Protein AF-A0AAD0W9A6-F1 (afdb_monomer_lite)

Secondary structure (DSSP, 8-state):
--TTB-TTTSSBPPP-TT---TT-EEEEEEEEE-SSS-EEEEEEEEEEEEEETTEEEEEETTTEEEEEEGGGEEETTSPPHHHHHHH-B--GGGGGS--

pLDDT: mean 72.85, std 13.64, range [35.41, 90.69]

Foldseek 3Di:
DQPQQDPVPRFGAADPLPPDDQFFKKKFWDWDDPDPPDIDTDIFIFGFHDDDDQWTFTQTVPPGTDTDGSVRIDGPSGDHPVSCVVRPHDPVVVVPPDD

Structure (mmCIF, N/CA/C/O backbone):
data_AF-A0AAD0W9A6-F1
#
_entry.id   AF-A0AAD0W9A6-F1
#
loop_
_atom_site.group_PDB
_atom_site.id
_atom_site.type_symbol
_atom_site.label_atom_id
_atom_site.label_alt_id
_atom_site.label_comp_id
_atom_site.label_asym_id
_atom_site.label_entity_id
_atom_site.label_seq_id
_atom_site.pdbx_PDB_ins_code
_atom_site.Cartn_x
_atom_site.Cartn_y
_atom_site.Cartn_z
_atom_site.occupancy
_atom_site.B_iso_or_equiv
_atom_site.auth_seq_id
_atom_site.auth_comp_id
_atom_site.auth_asym_id
_atom_site.auth_atom_id
_atom_site.pdbx_PDB_model_num
ATOM 1 N N . MET A 1 1 ? -6.592 0.400 17.517 1.00 37.47 1 MET A N 1
ATOM 2 C CA . MET A 1 1 ? -6.950 -1.034 17.625 1.00 37.47 1 MET A CA 1
ATOM 3 C C . MET A 1 1 ? -6.913 -1.582 16.213 1.00 37.47 1 MET A C 1
ATOM 5 O O . MET A 1 1 ? -7.540 -0.976 15.364 1.00 37.47 1 MET A O 1
ATOM 9 N N . SER A 1 2 ? -6.096 -2.601 15.935 1.00 46.78 2 SER A N 1
ATOM 10 C CA . SER A 1 2 ? -5.736 -3.013 14.569 1.00 46.78 2 SER A CA 1
ATOM 11 C C . SER A 1 2 ? -6.962 -3.466 13.767 1.00 46.78 2 SER A C 1
ATOM 13 O O . SER A 1 2 ? -7.383 -4.613 13.912 1.00 46.78 2 SER A O 1
ATOM 15 N N . GLU A 1 3 ? -7.512 -2.597 12.914 1.00 55.97 3 GLU A N 1
ATOM 16 C CA . GLU A 1 3 ? -8.711 -2.869 12.097 1.00 55.97 3 GLU A CA 1
ATOM 17 C C . GLU A 1 3 ? -8.556 -4.122 11.215 1.00 55.97 3 GLU A C 1
ATOM 19 O O . GLU A 1 3 ? -9.522 -4.805 10.872 1.00 55.97 3 GLU A O 1
ATOM 24 N N . TYR A 1 4 ? -7.311 -4.500 10.930 1.00 60.06 4 TYR A N 1
ATOM 25 C CA . TYR A 1 4 ? -6.966 -5.658 10.118 1.00 60.06 4 TYR A CA 1
ATOM 26 C C . TYR A 1 4 ? -6.821 -6.962 10.904 1.00 60.06 4 TYR A C 1
ATOM 28 O O . TYR A 1 4 ? -6.659 -8.005 10.278 1.00 60.06 4 TYR A O 1
ATOM 36 N N . LYS A 1 5 ? -6.860 -6.971 12.244 1.00 60.22 5 LYS A N 1
ATOM 37 C CA . LYS A 1 5 ? -6.712 -8.215 13.019 1.00 60.22 5 LYS A CA 1
ATOM 38 C C . LYS A 1 5 ? -8.075 -8.873 13.237 1.00 60.22 5 LYS A C 1
ATOM 40 O O . LYS A 1 5 ? -8.961 -8.329 13.883 1.00 60.22 5 LYS A O 1
ATOM 45 N N . CYS A 1 6 ? -8.229 -10.080 12.708 1.00 62.59 6 CYS A N 1
ATOM 46 C CA . CYS A 1 6 ? -9.359 -10.959 12.976 1.00 62.59 6 CYS A CA 1
ATOM 47 C C . CYS A 1 6 ? -9.346 -11.365 14.453 1.00 62.59 6 CYS A C 1
ATOM 49 O O . CYS A 1 6 ? -8.413 -12.031 14.900 1.00 62.59 6 CYS A O 1
ATOM 51 N N . THR A 1 7 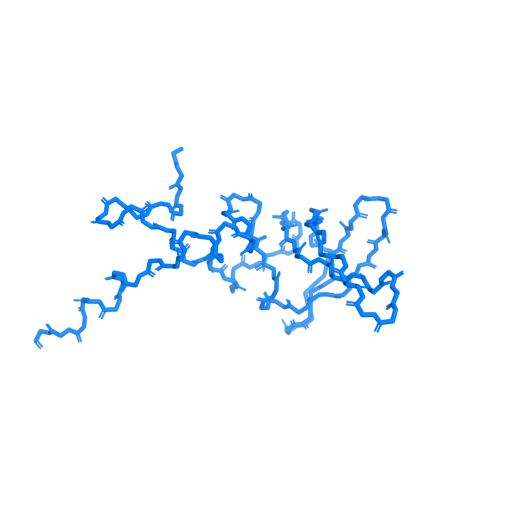? -10.378 -10.997 15.205 1.00 63.75 7 THR A N 1
ATOM 52 C CA . THR A 1 7 ? -10.584 -11.454 16.589 1.00 63.75 7 THR A CA 1
ATOM 53 C C . THR A 1 7 ? -10.914 -12.942 16.672 1.00 63.75 7 THR A C 1
ATOM 55 O O . THR A 1 7 ? -10.536 -13.587 17.640 1.00 63.75 7 THR A O 1
ATOM 58 N N . ASP A 1 8 ? -11.539 -13.496 15.633 1.00 63.56 8 ASP A N 1
ATOM 59 C CA . ASP A 1 8 ? -11.987 -14.894 15.585 1.00 63.56 8 ASP A CA 1
ATOM 60 C C . ASP A 1 8 ? -10.838 -15.891 15.347 1.00 63.56 8 ASP A C 1
ATOM 62 O O . ASP A 1 8 ? -10.837 -17.023 15.814 1.00 63.56 8 ASP A O 1
ATOM 66 N N . CYS A 1 9 ? -9.816 -15.451 14.616 1.00 63.06 9 CYS A N 1
ATOM 67 C CA . CYS A 1 9 ? -8.774 -16.320 14.083 1.00 63.06 9 CYS A CA 1
ATOM 68 C C . CYS A 1 9 ? -7.352 -15.814 14.321 1.00 63.06 9 CYS A C 1
ATOM 70 O O . CYS A 1 9 ? -6.393 -16.461 13.908 1.00 63.06 9 CYS A O 1
ATOM 72 N N . GLY A 1 10 ? -7.198 -14.633 14.925 1.00 63.16 10 GLY A N 1
ATOM 73 C CA . GLY A 1 10 ? -5.910 -13.998 15.213 1.00 63.16 10 GLY A CA 1
ATOM 74 C C . GLY A 1 10 ? -5.112 -13.538 13.985 1.00 63.16 10 GLY A C 1
ATOM 75 O O . GLY A 1 10 ? -4.085 -12.884 14.157 1.00 63.16 10 GLY A O 1
ATOM 76 N N . LYS A 1 11 ? -5.573 -13.856 12.767 1.00 66.56 11 LYS A N 1
ATOM 77 C CA . LYS A 1 11 ? -4.910 -13.562 11.484 1.00 66.56 11 LYS A CA 1
ATOM 78 C C . LYS A 1 11 ? -5.281 -12.188 10.934 1.00 66.56 11 LYS A C 1
ATOM 80 O O . LYS A 1 11 ? -6.237 -11.562 11.385 1.00 66.56 11 LYS A O 1
ATOM 85 N N . TYR A 1 12 ? -4.569 -11.743 9.904 1.00 67.44 12 TYR A N 1
ATOM 86 C CA . TYR A 1 12 ? -4.826 -10.449 9.280 1.00 67.44 12 TYR A CA 1
ATOM 87 C C . TYR A 1 12 ? -5.810 -10.544 8.105 1.00 67.44 12 TYR A C 1
ATOM 89 O O . TYR A 1 12 ? -5.627 -11.358 7.198 1.00 67.44 12 TYR A O 1
ATOM 97 N N . LYS A 1 13 ? -6.868 -9.728 8.113 1.00 67.19 13 LYS A N 1
ATOM 98 C CA . LYS A 1 13 ? -7.814 -9.560 6.998 1.00 67.19 13 LYS A CA 1
ATOM 99 C C . LYS A 1 13 ? -7.110 -8.859 5.850 1.00 67.19 13 LYS A C 1
ATOM 101 O O . LYS A 1 13 ? -6.479 -7.843 6.094 1.00 67.19 13 LYS A O 1
ATOM 106 N N . GLN A 1 14 ? -7.220 -9.373 4.623 1.00 62.81 14 GLN A N 1
ATOM 107 C CA . GLN A 1 14 ? -6.641 -8.677 3.473 1.00 62.81 14 GLN A CA 1
ATOM 108 C C . GLN A 1 14 ? -7.207 -7.255 3.393 1.00 62.81 14 GLN A C 1
ATOM 110 O O . GLN A 1 14 ? -8.409 -7.081 3.589 1.00 62.81 14 GLN A O 1
ATOM 115 N N . PRO A 1 15 ? -6.364 -6.246 3.130 1.00 65.25 15 PRO A N 1
ATOM 116 C CA . PRO A 1 15 ? -6.857 -4.890 3.030 1.00 65.25 15 PRO A CA 1
ATOM 117 C C . PRO A 1 15 ? -7.742 -4.741 1.797 1.00 65.25 15 PRO A C 1
ATOM 119 O O . PRO A 1 15 ? -7.473 -5.356 0.762 1.00 65.25 15 PRO A O 1
ATOM 122 N N . ASP A 1 16 ? -8.764 -3.896 1.899 1.00 64.62 16 ASP A N 1
ATOM 123 C CA . ASP A 1 16 ? -9.586 -3.479 0.766 1.00 64.62 16 ASP A CA 1
ATOM 124 C C . ASP A 1 16 ? -8.733 -2.656 -0.211 1.00 64.62 16 ASP A C 1
ATOM 126 O O . ASP A 1 16 ? -8.497 -1.464 -0.028 1.00 64.62 16 ASP A O 1
ATOM 130 N N . ARG A 1 17 ? -8.245 -3.311 -1.269 1.00 67.50 17 ARG A N 1
ATOM 131 C CA . ARG A 1 17 ? -7.380 -2.710 -2.306 1.00 67.50 17 ARG A CA 1
ATOM 132 C C . ARG A 1 17 ? -8.150 -1.912 -3.366 1.00 67.50 17 ARG A C 1
ATOM 134 O O . ARG A 1 17 ? -7.580 -1.522 -4.379 1.00 67.50 17 ARG A O 1
ATOM 141 N N . THR A 1 18 ? -9.454 -1.745 -3.188 1.00 63.66 18 THR A N 1
ATOM 142 C CA . THR A 1 18 ? -10.377 -1.072 -4.119 1.00 63.66 18 THR A CA 1
ATOM 143 C C . THR A 1 18 ? -10.809 0.307 -3.633 1.00 63.66 18 THR A C 1
ATOM 145 O O . THR A 1 18 ? -11.387 1.056 -4.409 1.00 63.66 18 THR A O 1
ATOM 148 N N . LYS A 1 19 ? -10.512 0.668 -2.379 1.00 68.31 19 LYS A N 1
ATOM 149 C CA . LYS A 1 19 ? -10.904 1.949 -1.767 1.00 68.31 19 LYS A CA 1
ATOM 150 C C . LYS A 1 19 ? -9.778 2.987 -1.754 1.00 68.31 19 LYS A C 1
ATOM 152 O O . LYS A 1 19 ? -9.773 3.874 -0.910 1.00 68.31 19 LYS A O 1
ATOM 157 N N . PHE A 1 20 ? -8.805 2.862 -2.652 1.00 79.50 20 PHE A N 1
ATOM 158 C CA . PHE A 1 20 ? -7.719 3.832 -2.741 1.00 79.50 20 PHE A CA 1
ATOM 159 C C . PHE A 1 20 ? -8.226 5.144 -3.336 1.00 79.50 20 PHE A C 1
ATOM 161 O O . PHE A 1 20 ? -8.855 5.132 -4.393 1.00 79.50 20 PHE A O 1
ATOM 168 N N . SER A 1 21 ? -7.916 6.262 -2.683 1.00 81.25 21 SER A N 1
ATOM 169 C CA . SER A 1 21 ? -8.175 7.607 -3.194 1.00 81.25 21 SER A CA 1
ATOM 170 C C . SER A 1 21 ? -6.861 8.368 -3.405 1.00 81.25 21 SER A C 1
ATOM 172 O O . SER A 1 21 ? -5.861 8.101 -2.728 1.00 81.25 21 SER A O 1
ATOM 174 N N . PRO A 1 22 ? -6.810 9.326 -4.351 1.00 85.25 22 PRO A N 1
ATOM 175 C CA . PRO A 1 22 ? -5.669 10.223 -4.455 1.00 85.25 22 PRO A CA 1
ATOM 176 C C . PRO A 1 22 ? -5.503 10.984 -3.138 1.00 85.25 22 PRO A C 1
ATOM 178 O O . PRO A 1 22 ? -6.440 11.583 -2.617 1.00 85.25 22 PRO A O 1
ATOM 181 N N . GLY A 1 23 ? -4.296 10.935 -2.589 1.00 83.94 23 GLY A N 1
ATOM 182 C CA . GLY A 1 23 ? -3.961 11.493 -1.290 1.00 83.94 23 GLY A CA 1
ATOM 183 C C . GLY A 1 23 ? -3.829 10.471 -0.156 1.00 83.94 23 GLY A C 1
ATOM 184 O O . GLY A 1 23 ? -3.300 10.835 0.893 1.00 83.94 23 GLY A O 1
ATOM 185 N N . ASP A 1 24 ? -4.217 9.212 -0.357 1.00 83.12 24 ASP A N 1
ATOM 186 C CA . ASP A 1 24 ? -4.004 8.164 0.644 1.00 83.12 24 ASP A CA 1
ATOM 187 C C . ASP A 1 24 ? -2.532 7.756 0.754 1.00 83.12 24 ASP A C 1
ATOM 189 O O . ASP A 1 24 ? -1.788 7.720 -0.236 1.00 83.12 24 ASP A O 1
ATOM 193 N N . THR A 1 25 ? -2.118 7.405 1.973 1.00 84.75 25 THR A N 1
ATOM 194 C CA . THR A 1 25 ? -0.790 6.848 2.238 1.00 84.75 25 THR A CA 1
ATOM 195 C C . THR A 1 25 ? -0.825 5.330 2.127 1.00 84.75 25 THR A C 1
ATOM 197 O O . THR A 1 25 ? -1.584 4.634 2.804 1.00 84.75 25 THR A O 1
ATOM 200 N N . VAL A 1 26 ? 0.036 4.805 1.265 1.00 86.44 26 VAL A N 1
ATOM 201 C CA . VAL A 1 26 ? 0.113 3.391 0.915 1.00 86.44 26 VAL A CA 1
ATOM 202 C C . VAL A 1 26 ? 1.546 2.888 1.022 1.00 86.44 26 VAL A C 1
ATOM 204 O O . VAL A 1 26 ? 2.521 3.585 0.736 1.00 86.44 26 VAL A O 1
ATOM 207 N N . THR A 1 27 ? 1.684 1.634 1.418 1.00 83.94 27 THR A N 1
ATOM 208 C CA . THR A 1 27 ? 2.920 0.869 1.390 1.00 83.94 27 THR A CA 1
ATOM 209 C C . THR A 1 27 ? 2.915 -0.141 0.250 1.00 83.94 27 THR A C 1
ATOM 211 O O . THR A 1 27 ? 1.913 -0.779 -0.064 1.00 83.94 27 THR A O 1
ATOM 214 N N . PHE A 1 28 ? 4.070 -0.318 -0.383 1.00 83.38 28 PHE A N 1
ATOM 215 C CA . PHE A 1 28 ? 4.285 -1.356 -1.382 1.00 83.38 28 PHE A CA 1
ATOM 216 C C . PHE A 1 28 ? 5.674 -1.966 -1.250 1.00 83.38 28 PHE A C 1
ATOM 218 O O . PHE A 1 28 ? 6.634 -1.326 -0.817 1.00 83.38 28 PHE A O 1
ATOM 225 N N . SER A 1 29 ? 5.794 -3.231 -1.642 1.00 81.69 29 SER A N 1
ATOM 226 C CA . SER A 1 29 ? 7.082 -3.909 -1.741 1.00 81.69 29 SER A CA 1
ATOM 227 C C . SER A 1 29 ? 7.706 -3.642 -3.106 1.00 81.69 29 SER A C 1
ATOM 229 O O . SER A 1 29 ? 7.145 -4.001 -4.142 1.00 81.69 29 SER A O 1
ATOM 231 N N . MET A 1 30 ? 8.892 -3.051 -3.104 1.00 81.06 30 MET A N 1
ATOM 232 C CA . MET A 1 30 ? 9.706 -2.848 -4.288 1.00 81.06 30 MET A CA 1
ATOM 233 C C . MET A 1 30 ? 10.873 -3.831 -4.261 1.00 81.06 30 MET A C 1
ATOM 235 O O . MET A 1 30 ? 11.729 -3.767 -3.378 1.00 81.06 30 MET A O 1
ATOM 239 N N . THR A 1 31 ? 10.918 -4.732 -5.236 1.00 80.56 31 THR A N 1
ATOM 240 C CA . THR A 1 31 ? 12.039 -5.657 -5.409 1.00 80.56 31 THR A CA 1
ATOM 241 C C . THR A 1 31 ? 13.020 -5.065 -6.407 1.00 80.56 31 THR A C 1
ATOM 243 O O . THR A 1 31 ? 12.648 -4.730 -7.529 1.00 80.56 31 THR A O 1
ATOM 246 N N . ARG A 1 32 ? 14.276 -4.909 -5.991 1.00 79.50 32 ARG A N 1
ATOM 247 C CA . ARG A 1 32 ? 15.385 -4.542 -6.872 1.00 79.50 32 ARG A CA 1
ATOM 248 C C . ARG A 1 32 ? 16.344 -5.715 -6.985 1.00 79.50 32 ARG A C 1
ATOM 250 O O . ARG A 1 32 ? 16.765 -6.255 -5.966 1.00 79.50 32 ARG A O 1
ATOM 257 N N . ALA A 1 33 ? 16.708 -6.076 -8.211 1.00 78.88 33 ALA A N 1
ATOM 258 C CA . ALA A 1 33 ? 17.816 -6.990 -8.446 1.00 78.88 33 ALA A CA 1
ATOM 259 C C . ALA A 1 33 ? 19.121 -6.308 -8.010 1.00 78.88 33 ALA A C 1
ATOM 261 O O . ALA A 1 33 ? 19.404 -5.180 -8.414 1.00 78.88 33 ALA A O 1
ATOM 262 N N . THR A 1 34 ? 19.880 -6.965 -7.141 1.00 76.81 34 THR A N 1
ATOM 263 C CA . THR A 1 34 ? 21.188 -6.504 -6.651 1.00 76.81 34 THR A CA 1
ATOM 264 C C . THR A 1 34 ? 22.346 -7.286 -7.271 1.00 76.81 34 THR A C 1
ATOM 266 O O . THR A 1 34 ? 23.494 -6.886 -7.112 1.00 76.81 34 THR A O 1
ATOM 269 N N . GLY A 1 35 ? 22.063 -8.368 -8.000 1.00 79.06 35 GLY A N 1
ATOM 270 C CA . GLY A 1 35 ? 23.051 -9.201 -8.684 1.00 79.06 35 GLY A CA 1
ATOM 271 C C . GLY A 1 35 ? 22.392 -10.242 -9.593 1.00 79.06 35 GLY A C 1
ATOM 272 O O . GLY A 1 35 ? 21.198 -10.156 -9.868 1.00 79.06 35 GLY A O 1
ATOM 273 N N . ARG A 1 36 ? 23.174 -11.233 -10.050 1.00 76.12 36 ARG A N 1
ATOM 274 C CA . ARG A 1 36 ? 22.723 -12.265 -11.007 1.00 76.12 36 ARG A CA 1
ATOM 275 C C . ARG A 1 36 ? 21.658 -13.216 -10.428 1.00 76.12 36 ARG A C 1
ATOM 277 O O . ARG A 1 36 ? 20.829 -13.687 -11.191 1.00 76.12 36 ARG A O 1
ATOM 284 N N . ASP A 1 37 ? 21.658 -13.430 -9.109 1.00 79.25 37 ASP A N 1
ATOM 285 C CA . ASP A 1 37 ? 20.686 -14.288 -8.397 1.00 79.25 37 ASP A CA 1
ATOM 286 C C . ASP A 1 37 ? 20.120 -13.636 -7.114 1.00 79.25 37 ASP A C 1
ATOM 288 O O . ASP A 1 37 ? 19.325 -14.218 -6.386 1.00 79.25 37 ASP A O 1
ATOM 292 N N . THR A 1 38 ? 20.512 -12.393 -6.804 1.00 76.50 38 THR A N 1
ATOM 293 C CA . THR A 1 38 ? 20.079 -11.719 -5.571 1.00 76.50 38 THR A CA 1
ATOM 294 C C . THR A 1 38 ? 19.046 -10.643 -5.863 1.00 76.50 38 THR A C 1
ATOM 296 O O . THR A 1 38 ? 19.284 -9.695 -6.617 1.00 76.50 38 THR A O 1
ATOM 299 N N . ALA A 1 39 ? 17.888 -10.769 -5.221 1.00 79.25 39 ALA A N 1
ATOM 300 C CA . ALA A 1 39 ? 16.815 -9.793 -5.270 1.00 79.25 39 ALA A CA 1
ATOM 301 C C . ALA A 1 39 ? 16.563 -9.242 -3.865 1.00 79.25 39 ALA A C 1
ATOM 303 O O . ALA A 1 39 ? 16.270 -9.982 -2.927 1.00 79.25 39 ALA A O 1
ATOM 304 N N . ARG A 1 40 ? 16.663 -7.921 -3.713 1.00 78.69 40 ARG A N 1
ATOM 305 C CA . ARG A 1 40 ? 16.358 -7.233 -2.462 1.00 78.69 40 ARG A CA 1
ATOM 306 C C . ARG A 1 40 ? 14.969 -6.626 -2.539 1.00 78.69 40 ARG A C 1
ATOM 308 O O . ARG A 1 40 ? 14.739 -5.654 -3.257 1.00 78.69 40 ARG A O 1
ATOM 315 N N . SER A 1 41 ? 14.057 -7.184 -1.758 1.00 76.75 41 SER A N 1
ATOM 316 C CA . SER A 1 41 ? 12.725 -6.625 -1.546 1.00 76.75 41 SER A CA 1
ATOM 317 C C . SER A 1 41 ? 12.767 -5.614 -0.403 1.00 76.75 41 SER A C 1
ATOM 319 O O . SER A 1 41 ? 13.192 -5.931 0.704 1.00 76.75 41 SER A O 1
ATOM 321 N N . MET A 1 42 ? 12.348 -4.381 -0.672 1.00 78.25 42 MET A N 1
ATOM 322 C CA . MET A 1 42 ? 12.206 -3.319 0.323 1.00 78.25 42 MET A CA 1
ATOM 323 C C . MET A 1 42 ? 10.752 -2.879 0.389 1.00 78.25 42 MET A C 1
ATOM 325 O O . MET A 1 42 ? 10.128 -2.668 -0.647 1.00 78.25 42 MET A O 1
ATOM 329 N N . LEU A 1 43 ? 10.228 -2.671 1.593 1.00 80.25 43 LEU A N 1
ATOM 330 C CA . LEU A 1 43 ? 8.976 -1.940 1.753 1.00 80.25 43 LEU A CA 1
ATOM 331 C C . LEU A 1 43 ? 9.232 -0.444 1.587 1.00 80.25 43 LEU A C 1
ATOM 333 O O . LEU A 1 43 ? 10.202 0.107 2.115 1.00 80.25 43 LEU A O 1
ATOM 337 N N . LYS A 1 44 ? 8.368 0.202 0.815 1.00 83.88 44 LYS A N 1
ATOM 338 C CA . LYS A 1 44 ? 8.350 1.641 0.603 1.00 83.88 44 LYS A CA 1
ATOM 339 C C . LYS A 1 44 ? 6.972 2.169 0.942 1.00 83.88 44 LYS A C 1
ATOM 341 O O . LYS A 1 44 ? 5.976 1.569 0.556 1.00 83.88 44 LYS A O 1
ATOM 346 N N . THR A 1 45 ? 6.952 3.300 1.627 1.00 85.44 45 THR A N 1
ATOM 347 C CA . THR A 1 45 ? 5.745 4.071 1.911 1.00 85.44 45 THR A CA 1
ATOM 348 C C . THR A 1 45 ? 5.712 5.269 0.974 1.00 85.44 45 THR A C 1
ATOM 350 O O . THR A 1 45 ? 6.742 5.912 0.744 1.00 85.44 45 THR A O 1
ATOM 353 N N . GLY A 1 46 ? 4.547 5.565 0.418 1.00 87.75 46 GLY A N 1
ATOM 354 C CA . GLY A 1 46 ? 4.331 6.726 -0.428 1.00 87.75 46 GLY A CA 1
ATOM 355 C C . GLY A 1 46 ? 2.869 7.146 -0.440 1.00 87.75 46 GLY A C 1
ATOM 356 O O . GLY A 1 46 ? 2.010 6.458 0.101 1.00 87.75 46 GLY A O 1
ATOM 357 N N . LYS A 1 47 ? 2.599 8.295 -1.049 1.00 90.00 47 LYS A N 1
ATOM 358 C CA . LYS A 1 47 ? 1.258 8.876 -1.142 1.00 90.00 47 LYS A CA 1
ATOM 359 C C . LYS A 1 47 ? 0.732 8.736 -2.562 1.00 90.00 47 LYS A C 1
ATOM 361 O O . LYS A 1 47 ? 1.492 8.963 -3.502 1.00 90.00 47 LYS A O 1
ATOM 366 N N . ILE A 1 48 ? -0.528 8.365 -2.738 1.00 89.31 48 ILE A N 1
ATOM 367 C CA . ILE A 1 48 ? -1.129 8.278 -4.070 1.00 89.31 48 ILE A CA 1
ATOM 368 C C . ILE A 1 48 ? -1.281 9.692 -4.640 1.00 89.31 48 ILE A C 1
ATOM 370 O O . ILE A 1 48 ? -1.912 10.538 -4.016 1.00 89.31 48 ILE A O 1
ATOM 374 N N . 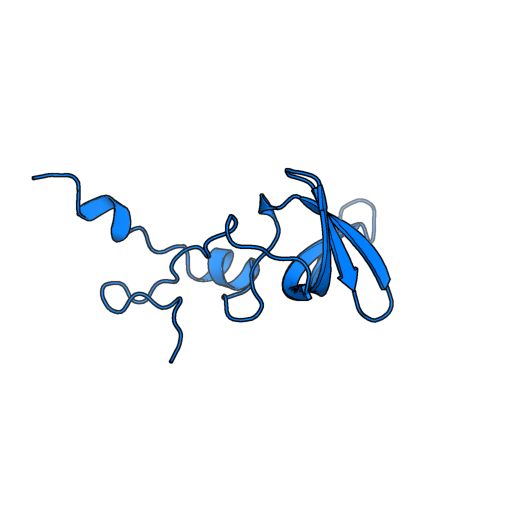GLU A 1 49 ? -0.713 9.947 -5.817 1.00 89.31 49 GLU A N 1
ATOM 375 C CA . GLU A 1 49 ? -0.945 11.185 -6.578 1.00 89.31 49 GLU A CA 1
ATOM 376 C C . GLU A 1 49 ? -2.093 10.994 -7.570 1.00 89.31 49 GLU A C 1
ATOM 378 O O . GLU A 1 49 ? -2.959 11.855 -7.681 1.00 89.31 49 GLU A O 1
ATOM 383 N N . GLN A 1 50 ? -2.108 9.862 -8.281 1.00 87.25 50 GLN A N 1
ATOM 384 C CA . GLN A 1 50 ? -3.058 9.607 -9.362 1.00 87.25 50 GLN A CA 1
ATOM 385 C C . GLN A 1 50 ? -3.420 8.124 -9.433 1.00 87.25 50 GLN A C 1
ATOM 387 O O . GLN A 1 50 ? -2.598 7.258 -9.131 1.00 87.25 50 GLN A O 1
ATOM 392 N N . ILE A 1 51 ? -4.655 7.843 -9.839 1.00 86.19 51 ILE A N 1
ATOM 393 C CA . ILE A 1 51 ? -5.185 6.495 -10.042 1.00 86.19 51 ILE A CA 1
ATOM 394 C C . ILE A 1 51 ? -5.623 6.406 -11.501 1.00 86.19 51 ILE A C 1
ATOM 396 O O . ILE A 1 51 ? -6.520 7.135 -11.914 1.00 86.19 51 ILE A O 1
ATOM 400 N N . ASP A 1 52 ? -4.978 5.528 -12.261 1.00 87.19 52 ASP A N 1
ATOM 401 C CA . ASP A 1 52 ? -5.269 5.245 -13.663 1.00 87.19 52 ASP A CA 1
ATOM 402 C C . ASP A 1 52 ? -5.704 3.776 -13.786 1.00 87.19 52 ASP A C 1
ATOM 404 O O . ASP A 1 52 ? -4.912 2.863 -14.033 1.00 87.19 52 ASP A O 1
ATOM 408 N N . GLY A 1 53 ? -6.976 3.527 -13.463 1.00 83.88 53 GLY A N 1
ATOM 409 C CA . GLY A 1 53 ? -7.545 2.179 -13.420 1.00 83.88 53 GLY A CA 1
ATOM 410 C C . GLY A 1 53 ? -6.789 1.246 -12.466 1.00 83.88 53 GLY A C 1
ATOM 411 O O . GLY A 1 53 ? -6.890 1.367 -11.244 1.00 83.88 53 GLY A O 1
ATOM 412 N N . ASP A 1 54 ? -6.046 0.289 -13.026 1.00 84.62 54 ASP A N 1
ATOM 413 C CA . ASP A 1 54 ? -5.256 -0.689 -12.270 1.00 84.62 54 ASP A CA 1
ATOM 414 C C . ASP A 1 54 ? -3.845 -0.211 -11.897 1.00 84.62 54 ASP A C 1
ATOM 416 O O . ASP A 1 54 ? -3.196 -0.816 -11.033 1.00 84.62 54 ASP A O 1
ATOM 420 N N . ILE A 1 55 ? -3.370 0.874 -12.513 1.00 87.50 55 ILE A N 1
ATOM 421 C CA . ILE A 1 55 ? -2.062 1.468 -12.250 1.00 87.50 55 ILE A CA 1
ATOM 422 C C . ILE A 1 55 ? -2.250 2.701 -11.372 1.00 87.50 55 ILE A C 1
ATOM 424 O O . ILE A 1 55 ? -3.009 3.613 -11.677 1.00 87.50 55 ILE A O 1
ATOM 428 N N . ILE A 1 56 ? -1.540 2.736 -10.251 1.00 88.12 56 ILE A N 1
ATOM 429 C CA . ILE A 1 56 ? -1.607 3.831 -9.292 1.00 88.12 56 ILE A CA 1
ATOM 430 C C . ILE A 1 56 ? -0.238 4.497 -9.224 1.00 88.12 56 ILE A C 1
ATOM 432 O O . ILE A 1 56 ? 0.780 3.848 -8.970 1.00 88.12 56 ILE A O 1
ATOM 436 N N . THR A 1 57 ? -0.212 5.809 -9.425 1.00 89.56 57 THR A N 1
ATOM 437 C CA . THR A 1 57 ? 0.991 6.626 -9.310 1.00 89.56 57 THR A CA 1
ATOM 438 C C . THR A 1 57 ? 1.177 7.025 -7.857 1.00 89.56 57 THR A C 1
ATOM 440 O O . THR A 1 57 ? 0.443 7.850 -7.315 1.00 89.56 57 THR A O 1
ATOM 443 N N . VAL A 1 58 ? 2.185 6.440 -7.217 1.00 89.75 58 VAL A N 1
ATOM 444 C CA . VAL A 1 58 ? 2.527 6.669 -5.815 1.00 89.75 58 VAL A CA 1
ATOM 445 C C . VAL A 1 58 ? 3.801 7.500 -5.721 1.00 89.75 58 VAL A C 1
ATOM 447 O O . VAL A 1 58 ? 4.865 7.108 -6.199 1.00 89.75 58 VAL A O 1
ATOM 450 N N . LYS A 1 59 ? 3.723 8.644 -5.050 1.00 90.69 59 LYS A N 1
ATOM 451 C CA . LYS A 1 59 ? 4.865 9.494 -4.722 1.00 90.69 59 LYS A CA 1
ATOM 452 C C . LYS A 1 59 ? 5.575 8.963 -3.491 1.00 90.69 59 LYS A C 1
ATOM 454 O O . LYS A 1 59 ? 5.071 9.038 -2.372 1.00 90.69 59 LYS A O 1
ATOM 459 N N . VAL A 1 60 ? 6.777 8.443 -3.696 1.00 87.50 60 VAL A N 1
ATOM 460 C CA . VAL A 1 60 ? 7.630 7.937 -2.624 1.00 87.50 60 VAL A CA 1
ATOM 461 C C . VAL A 1 60 ? 8.625 9.008 -2.209 1.00 87.50 60 VAL A C 1
ATOM 463 O O . VAL A 1 60 ? 9.352 9.565 -3.041 1.00 87.50 60 VAL A O 1
ATOM 466 N N . ALA A 1 61 ? 8.725 9.242 -0.901 1.00 77.56 61 ALA A N 1
ATOM 467 C CA . ALA A 1 61 ? 9.749 10.114 -0.345 1.00 77.56 61 ALA A CA 1
ATOM 468 C C . ALA A 1 61 ? 11.145 9.640 -0.796 1.00 77.56 61 ALA A C 1
ATOM 470 O O . ALA A 1 61 ? 11.513 8.477 -0.613 1.00 77.56 61 ALA A O 1
ATOM 471 N N . ARG A 1 62 ? 11.930 10.549 -1.391 1.00 78.62 62 ARG A N 1
ATOM 472 C CA . ARG A 1 62 ? 13.286 10.316 -1.941 1.00 78.62 62 ARG A CA 1
ATOM 473 C C . ARG A 1 62 ? 13.388 9.491 -3.238 1.00 78.62 62 ARG A C 1
ATOM 475 O O . ARG A 1 62 ? 14.497 9.341 -3.736 1.00 78.62 62 ARG A O 1
ATOM 482 N N . LEU A 1 63 ? 12.294 8.955 -3.793 1.00 80.50 63 LEU A N 1
ATOM 483 C CA . LEU A 1 63 ? 12.308 8.204 -5.069 1.00 80.50 63 LEU A CA 1
ATOM 484 C C . LEU A 1 63 ? 11.448 8.826 -6.180 1.00 80.50 63 LEU A C 1
ATOM 486 O O . LEU A 1 63 ? 11.587 8.414 -7.331 1.00 80.50 63 LEU A O 1
ATOM 490 N N . GLY A 1 64 ? 10.595 9.798 -5.849 1.00 86.44 64 GLY A N 1
ATOM 491 C CA . GLY A 1 64 ? 9.687 10.440 -6.799 1.00 86.44 64 GLY A CA 1
ATOM 492 C C . GLY A 1 64 ? 8.412 9.630 -7.040 1.00 86.44 64 GLY A C 1
ATOM 493 O O . GLY A 1 64 ? 8.064 8.750 -6.250 1.00 86.44 64 GLY A O 1
ATOM 494 N N . ALA A 1 65 ? 7.705 9.956 -8.120 1.00 87.62 65 ALA A N 1
ATOM 495 C CA . ALA A 1 65 ? 6.508 9.240 -8.543 1.00 87.62 65 ALA A CA 1
ATOM 496 C C . ALA A 1 65 ? 6.871 7.857 -9.109 1.00 87.62 65 ALA A C 1
ATOM 498 O O . ALA A 1 65 ? 7.807 7.711 -9.901 1.00 87.62 65 ALA A O 1
ATOM 499 N N . LYS A 1 66 ? 6.144 6.830 -8.670 1.00 87.56 66 LYS A N 1
ATOM 500 C CA . LYS A 1 66 ? 6.276 5.452 -9.134 1.00 87.56 66 LYS A CA 1
ATOM 501 C C . LYS A 1 66 ? 4.913 4.876 -9.452 1.00 87.56 66 LYS A C 1
ATOM 503 O O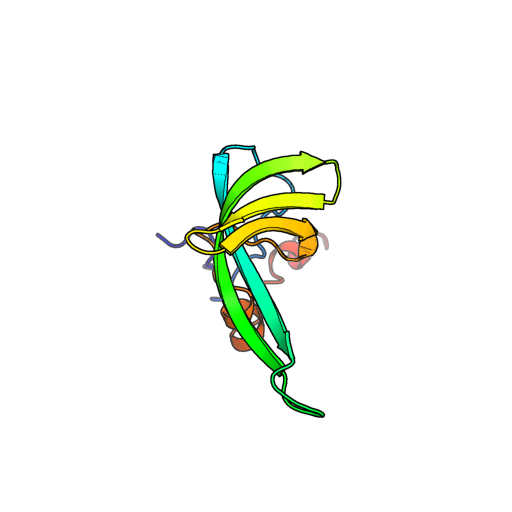 . LYS A 1 66 ? 4.027 4.879 -8.608 1.00 87.56 66 LYS A O 1
ATOM 508 N N . GLU A 1 67 ? 4.794 4.335 -10.650 1.00 88.69 67 GLU A N 1
ATOM 509 C CA . GLU A 1 67 ? 3.631 3.575 -11.080 1.00 88.69 67 GLU A CA 1
ATOM 510 C C . GLU A 1 67 ? 3.687 2.183 -10.454 1.00 88.69 67 GLU A C 1
ATOM 512 O O . GLU A 1 67 ? 4.666 1.441 -10.594 1.00 88.69 67 GLU A O 1
ATOM 517 N N . VAL A 1 68 ? 2.648 1.845 -9.701 1.00 85.62 68 VAL A N 1
ATOM 518 C CA . VAL A 1 68 ? 2.524 0.574 -8.997 1.00 85.62 68 VAL A CA 1
ATOM 519 C C . VAL A 1 68 ? 1.140 0.013 -9.270 1.00 85.62 68 VAL A C 1
ATOM 521 O O . VAL A 1 68 ? 0.135 0.706 -9.156 1.00 85.62 68 VAL A O 1
ATOM 524 N N . HIS A 1 69 ? 1.076 -1.271 -9.605 1.00 85.06 69 HIS A N 1
ATOM 525 C CA . HIS A 1 69 ? -0.199 -1.953 -9.792 1.00 85.06 69 HIS A CA 1
ATOM 526 C C . HIS A 1 69 ? -0.977 -2.020 -8.470 1.00 85.06 69 HIS A C 1
ATOM 528 O O . HIS A 1 69 ? -0.404 -2.403 -7.442 1.00 85.06 69 HIS A O 1
ATOM 534 N N . ARG A 1 70 ? -2.289 -1.760 -8.498 1.00 81.31 70 ARG A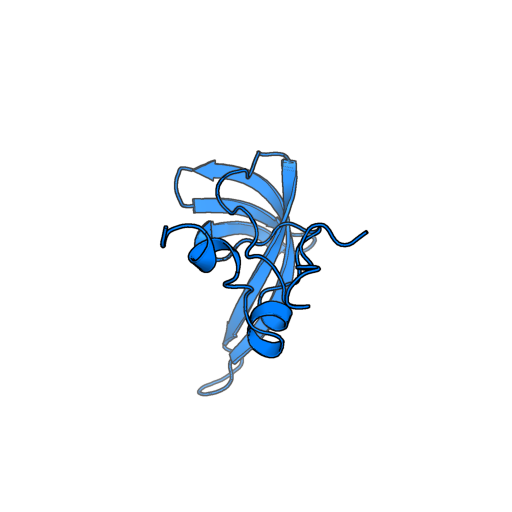 N 1
ATOM 535 C CA . ARG A 1 70 ? -3.169 -1.760 -7.312 1.00 81.31 70 ARG A CA 1
ATOM 536 C C . ARG A 1 70 ? -3.053 -3.014 -6.443 1.00 81.31 70 ARG A C 1
ATOM 538 O O . ARG A 1 70 ? -3.097 -2.957 -5.220 1.00 81.31 70 ARG A O 1
ATOM 545 N N . SER A 1 71 ? -2.821 -4.165 -7.071 1.00 77.56 71 SER A N 1
ATOM 546 C CA . SER A 1 71 ? -2.670 -5.464 -6.397 1.00 77.56 71 SER A CA 1
ATOM 547 C C . SER A 1 71 ? -1.443 -5.560 -5.486 1.00 77.56 71 SER A C 1
ATOM 549 O O . SER A 1 71 ? -1.377 -6.472 -4.665 1.00 77.56 71 SER A O 1
ATOM 551 N N . ARG A 1 72 ? -0.461 -4.666 -5.642 1.00 76.00 72 ARG A N 1
ATOM 552 C CA . ARG A 1 72 ? 0.766 -4.620 -4.832 1.00 76.00 72 ARG A CA 1
ATOM 553 C C . ARG A 1 72 ? 0.736 -3.525 -3.765 1.00 76.00 72 ARG A C 1
ATOM 555 O O . ARG A 1 72 ? 1.710 -3.397 -3.024 1.00 76.00 72 ARG A O 1
ATOM 562 N N . LEU A 1 73 ? -0.350 -2.756 -3.700 1.00 79.06 73 LEU A N 1
ATOM 563 C CA . LEU A 1 73 ? -0.534 -1.685 -2.734 1.00 79.06 73 LEU A CA 1
ATOM 564 C C . LEU A 1 73 ? -1.249 -2.192 -1.485 1.00 79.06 73 LEU A C 1
ATOM 566 O O . LEU A 1 73 ? -2.185 -2.992 -1.544 1.00 79.06 73 LEU A O 1
ATOM 570 N N . TYR A 1 74 ? -0.766 -1.713 -0.349 1.00 78.38 74 TYR A N 1
ATOM 571 C CA . TYR A 1 74 ? -1.292 -1.970 0.979 1.00 78.38 74 TYR A CA 1
ATOM 572 C C . TYR A 1 74 ? -1.497 -0.604 1.644 1.00 78.38 74 TYR A C 1
ATOM 574 O O . TYR A 1 74 ? -0.629 0.252 1.510 1.00 78.38 74 TYR A O 1
ATOM 582 N N . PRO A 1 75 ? -2.621 -0.334 2.317 1.00 76.19 75 PRO A N 1
ATOM 583 C CA . PRO A 1 75 ? -2.780 0.910 3.067 1.00 76.19 75 PRO A CA 1
ATOM 584 C C . PRO A 1 75 ? -1.774 0.968 4.228 1.00 76.19 75 PRO A C 1
ATOM 586 O O . PRO A 1 75 ? -1.333 -0.075 4.708 1.00 76.19 75 PRO A O 1
ATOM 589 N N . GLU A 1 76 ? -1.383 2.170 4.663 1.00 70.25 76 GLU A N 1
ATOM 590 C CA . GLU A 1 76 ? -0.420 2.357 5.768 1.00 70.25 76 GLU A CA 1
ATOM 591 C C . GLU A 1 76 ? -0.854 1.659 7.066 1.00 70.25 76 GLU A C 1
ATOM 593 O O . GLU A 1 76 ? -0.020 1.106 7.779 1.00 70.25 76 GLU A O 1
ATOM 598 N N . ASP A 1 77 ? -2.160 1.630 7.328 1.00 63.12 77 ASP A N 1
ATOM 599 C CA . ASP A 1 77 ? -2.730 1.006 8.524 1.00 63.12 77 ASP A CA 1
ATOM 600 C C . ASP A 1 77 ? -2.763 -0.537 8.435 1.00 63.12 77 ASP A C 1
ATOM 602 O O . ASP A 1 77 ? -2.893 -1.240 9.441 1.00 63.12 77 ASP A O 1
ATOM 606 N N . ALA A 1 78 ? -2.586 -1.101 7.232 1.00 63.31 78 ALA A N 1
ATOM 607 C CA . ALA A 1 78 ? -2.541 -2.543 7.053 1.00 63.31 78 ALA A CA 1
ATOM 608 C C . ALA A 1 78 ? -1.140 -3.125 7.298 1.00 63.31 78 ALA A C 1
ATOM 610 O O . ALA A 1 78 ? -0.120 -2.523 6.957 1.00 63.31 78 ALA A O 1
ATOM 611 N N . PRO A 1 79 ? -1.074 -4.375 7.790 1.00 63.28 79 PRO A N 1
ATOM 612 C CA . PRO A 1 79 ? 0.161 -5.144 7.799 1.00 63.28 79 PRO A CA 1
ATOM 613 C C . PRO A 1 79 ? 0.795 -5.168 6.404 1.00 63.28 79 PRO A C 1
ATOM 615 O O . PRO A 1 79 ? 0.119 -5.399 5.404 1.00 63.28 79 PRO A O 1
ATOM 618 N N . GLY A 1 80 ? 2.105 -4.952 6.313 1.00 62.97 80 GLY A N 1
ATOM 619 C CA . GLY A 1 80 ? 2.791 -4.987 5.023 1.00 62.97 80 GLY A CA 1
ATOM 620 C C . GLY A 1 80 ? 2.714 -6.367 4.357 1.00 62.97 80 GLY A C 1
ATOM 621 O O . GLY A 1 80 ? 2.423 -7.382 4.995 1.00 62.97 80 GLY A O 1
ATOM 622 N N . ALA A 1 81 ? 3.056 -6.431 3.067 1.00 66.25 81 ALA A N 1
ATOM 623 C CA . ALA A 1 81 ? 3.102 -7.681 2.299 1.00 66.25 81 ALA A CA 1
ATOM 624 C C . ALA A 1 81 ? 3.883 -8.810 3.007 1.00 66.25 81 ALA A C 1
ATOM 626 O O . ALA A 1 81 ? 3.474 -9.969 2.961 1.00 66.25 81 ALA A O 1
ATOM 627 N N . LEU A 1 82 ? 4.970 -8.465 3.711 1.00 65.50 82 LEU A N 1
ATOM 628 C CA . LEU A 1 82 ? 5.756 -9.418 4.498 1.00 65.50 82 LEU A CA 1
ATOM 629 C C . LEU A 1 82 ? 4.967 -9.993 5.674 1.00 65.50 82 LEU A C 1
ATOM 631 O O . LEU A 1 82 ? 5.014 -11.196 5.900 1.00 65.50 82 LEU A O 1
ATOM 635 N N . THR A 1 83 ? 4.204 -9.174 6.397 1.00 66.94 83 THR A N 1
ATOM 636 C CA . THR A 1 83 ? 3.407 -9.649 7.532 1.00 66.94 83 THR A CA 1
ATOM 637 C C . THR A 1 83 ? 2.321 -10.618 7.075 1.00 66.94 83 THR A C 1
ATOM 639 O O . THR A 1 83 ? 2.108 -11.633 7.730 1.00 66.94 83 THR A O 1
ATOM 642 N N . TYR A 1 84 ? 1.696 -10.377 5.919 1.00 66.25 84 TYR A N 1
ATOM 643 C CA . TYR A 1 84 ? 0.774 -11.348 5.317 1.00 66.25 84 TYR A CA 1
ATOM 644 C C . TYR A 1 84 ? 1.465 -12.639 4.871 1.00 66.25 84 TYR A C 1
ATOM 646 O O . TYR A 1 84 ? 0.878 -13.707 5.012 1.00 66.25 84 TYR A O 1
ATOM 654 N N . ALA A 1 85 ? 2.693 -12.565 4.350 1.00 64.56 85 ALA A N 1
ATOM 655 C CA . ALA A 1 85 ? 3.459 -13.752 3.971 1.00 64.56 85 ALA A CA 1
ATOM 656 C C . ALA A 1 85 ? 3.889 -14.586 5.194 1.00 64.56 85 ALA A C 1
ATOM 658 O O . ALA A 1 85 ? 3.879 -15.810 5.126 1.00 64.56 85 ALA A O 1
ATOM 659 N N . LEU A 1 86 ? 4.225 -13.930 6.312 1.00 65.06 86 LEU A N 1
ATOM 660 C CA . LEU A 1 86 ? 4.645 -14.578 7.559 1.00 65.06 86 LEU A CA 1
ATOM 661 C C . LEU A 1 86 ? 3.474 -15.112 8.398 1.00 65.06 86 LEU A C 1
ATOM 663 O O . LEU A 1 86 ? 3.543 -16.233 8.888 1.00 65.06 86 LEU A O 1
ATOM 667 N N . MET A 1 87 ? 2.407 -14.328 8.589 1.00 64.25 87 MET A N 1
ATOM 668 C CA . MET A 1 87 ? 1.268 -14.715 9.440 1.00 64.25 87 MET A CA 1
ATOM 669 C C . MET A 1 87 ? 0.110 -15.375 8.680 1.00 64.25 87 MET A C 1
ATOM 671 O O . MET A 1 87 ? -0.779 -15.969 9.295 1.00 64.25 87 MET A O 1
ATOM 675 N N . GLY A 1 88 ? 0.105 -15.291 7.350 1.00 61.06 88 GLY A N 1
ATOM 676 C CA . GLY A 1 88 ? -1.011 -15.730 6.520 1.00 61.06 88 GLY A CA 1
ATOM 677 C C . GLY A 1 88 ? -2.211 -14.778 6.579 1.00 61.06 88 GLY A C 1
ATOM 678 O O . GLY A 1 88 ? -2.359 -13.944 7.476 1.00 61.06 88 GLY A O 1
ATOM 679 N N . SER A 1 89 ? -3.100 -14.899 5.595 1.00 65.62 89 SER A N 1
ATOM 680 C CA . SER A 1 89 ? -4.354 -14.149 5.550 1.00 65.62 89 SER A CA 1
ATOM 681 C C . SER A 1 89 ? -5.468 -14.849 6.333 1.00 65.62 89 SER A C 1
ATOM 683 O O . SER A 1 89 ? -5.571 -16.079 6.388 1.00 65.62 89 SER A O 1
ATOM 685 N N . CYS A 1 90 ? -6.328 -14.043 6.948 1.00 66.31 90 CYS A N 1
ATOM 686 C CA . CYS A 1 90 ? -7.607 -14.480 7.478 1.00 66.31 90 CYS A CA 1
ATOM 687 C C . CYS A 1 90 ? -8.495 -14.960 6.320 1.00 66.31 90 CYS A C 1
ATOM 689 O O . CYS A 1 90 ? -8.675 -14.244 5.338 1.00 66.31 90 CYS A O 1
ATOM 691 N N . LYS A 1 91 ? -9.059 -16.163 6.464 1.00 61.97 91 LYS A N 1
ATOM 692 C CA . LYS A 1 91 ? -10.078 -16.727 5.564 1.00 61.97 91 LYS A CA 1
ATOM 693 C C . LYS A 1 91 ? -11.453 -16.832 6.233 1.00 61.97 91 LYS A C 1
ATOM 695 O O . LYS A 1 91 ? -12.340 -17.461 5.675 1.00 61.97 91 LYS A O 1
ATOM 700 N N . CYS A 1 92 ? -11.642 -16.262 7.427 1.00 61.97 92 CYS A N 1
ATOM 701 C CA . CYS A 1 92 ? -12.899 -16.417 8.170 1.00 61.97 92 CYS A CA 1
ATOM 702 C C . CYS A 1 92 ? -14.107 -15.806 7.457 1.00 61.97 92 CYS A C 1
ATOM 704 O O . CYS A 1 92 ? -15.221 -16.256 7.691 1.00 61.97 92 CYS A O 1
ATOM 706 N N . ASP A 1 93 ? -13.892 -14.858 6.543 1.00 54.53 93 ASP A N 1
ATOM 707 C CA . ASP A 1 93 ? -14.969 -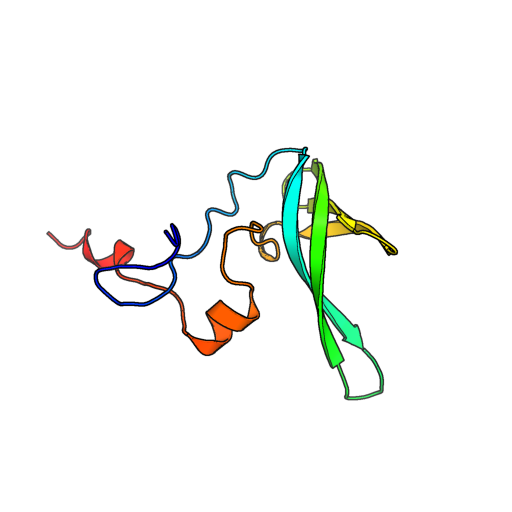14.298 5.721 1.00 54.53 93 ASP A CA 1
ATOM 708 C C . ASP A 1 93 ? -15.586 -15.337 4.761 1.00 54.53 93 ASP A C 1
ATOM 710 O O . ASP A 1 93 ? -16.783 -15.313 4.499 1.00 54.53 93 ASP A O 1
ATOM 714 N N . PHE A 1 94 ? -14.814 -16.349 4.340 1.00 48.94 94 PHE A N 1
ATOM 715 C CA . PHE A 1 94 ? -15.312 -17.435 3.486 1.00 48.94 94 PHE A CA 1
ATOM 716 C C . PHE A 1 94 ? -16.194 -18.453 4.220 1.00 48.94 94 PHE A C 1
ATOM 718 O O . PHE A 1 94 ? -16.830 -19.270 3.568 1.00 48.94 94 PHE A O 1
ATOM 725 N N . LYS A 1 95 ? -16.254 -18.433 5.559 1.00 39.75 95 LYS A N 1
ATOM 726 C CA . LYS A 1 95 ? -17.043 -19.408 6.334 1.00 39.75 95 LYS A CA 1
ATOM 727 C C . LYS A 1 95 ? -18.484 -18.981 6.627 1.00 39.75 95 LYS A C 1
ATOM 729 O O . LYS A 1 95 ? -19.197 -19.729 7.283 1.00 39.75 95 LYS A O 1
ATOM 734 N N . LYS A 1 96 ? -18.929 -17.807 6.166 1.00 38.47 96 LYS A N 1
ATOM 735 C CA . LYS A 1 96 ? -20.322 -17.352 6.350 1.00 38.47 96 LYS A CA 1
ATOM 736 C C . LYS A 1 96 ? -21.254 -17.629 5.165 1.00 38.47 96 LYS A C 1
ATOM 738 O O . LYS A 1 96 ? -22.404 -17.209 5.217 1.00 38.47 96 LYS A O 1
ATOM 743 N N . VAL A 1 97 ? -20.793 -18.340 4.133 1.00 42.03 97 VAL A N 1
ATOM 744 C CA . VAL A 1 97 ? -21.611 -18.718 2.963 1.00 42.03 97 VAL A CA 1
ATOM 745 C C . VAL A 1 97 ? -21.674 -20.237 2.815 1.00 42.03 97 VAL A C 1
ATOM 747 O O . VAL A 1 97 ? -21.439 -20.774 1.747 1.00 42.03 97 VAL A O 1
ATOM 750 N N . GLU A 1 98 ? -21.962 -20.943 3.902 1.00 36.44 98 GLU A N 1
ATOM 751 C CA . GLU A 1 98 ? -22.507 -22.302 3.840 1.00 36.44 98 GLU A CA 1
ATOM 752 C C . GLU A 1 98 ? -23.557 -22.385 4.954 1.00 36.44 98 GLU A C 1
ATOM 754 O O . GLU A 1 98 ? -23.250 -22.718 6.099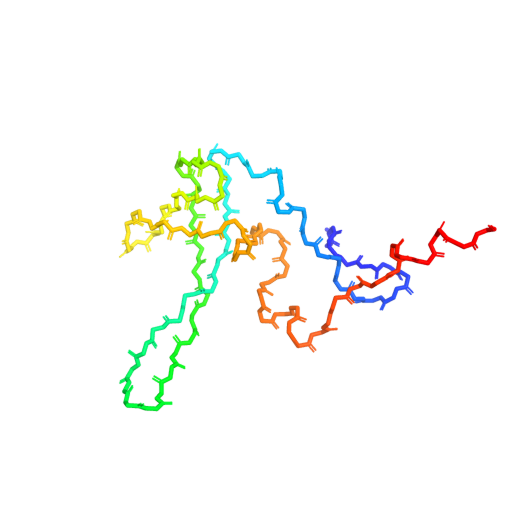 1.00 36.44 98 GLU A O 1
ATOM 759 N N . ALA A 1 99 ? -24.767 -21.929 4.624 1.00 35.41 99 ALA A N 1
ATOM 760 C CA . ALA A 1 99 ? -25.995 -22.170 5.374 1.00 35.41 99 ALA A CA 1
ATOM 761 C C . ALA A 1 99 ? -26.879 -23.094 4.536 1.00 35.41 99 ALA A C 1
ATOM 763 O O . ALA A 1 99 ? -26.909 -22.881 3.300 1.00 35.41 99 ALA A O 1
#

Radius of gyration: 15.37 Å; chains: 1; bounding box: 49×34×31 Å

Sequence (99 aa):
MSEYKCTDCGKYKQPDRTKFSPGDTVTFSMTRATGRDTARSMLKTGKIEQIDGDIITVKVARLGAKEVHRSRLYPEDAPGALTYALMGSCKCDFKKVEA

Organism: NCBI:txid1778675